Protein AF-A0A1Q4VMJ0-F1 (afdb_monomer_lite)

Secondary structure (DSSP, 8-state):
-GGGS--TTT---S--GGG----HHHHHHH-----SS-HHHHHHHHHHHHS------S----PPPPTT--TTSGGG--HHHHHHHHHHHHHHHHHHHHHHS-GGGS--

Radius of gyration: 15.12 Å; chains: 1; bounding box: 34×29×51 Å

Foldseek 3Di:
DLVCCVDLQPDDDPDWQQQDDDDPVLLVVQDFPPAPPLSRLQSVLSSCLQDPDDDDPDDNDDDDDDPPRDPPDPPPVDVRNSVSSVVSSVSSVVSNVVVVDDPVNVVD

Structure (mmCIF, N/CA/C/O backbone):
data_AF-A0A1Q4VMJ0-F1
#
_entry.id   AF-A0A1Q4VMJ0-F1
#
loop_
_atom_site.group_PDB
_atom_site.id
_atom_site.type_symbol
_atom_site.label_atom_id
_atom_site.label_alt_id
_atom_site.label_comp_id
_atom_site.label_asym_id
_atom_site.label_entity_id
_atom_site.label_seq_id
_atom_site.pdbx_PDB_ins_code
_atom_site.Cartn_x
_atom_site.Cartn_y
_atom_site.Cartn_z
_atom_site.occupancy
_atom_site.B_iso_or_equiv
_atom_site.auth_seq_id
_atom_site.auth_comp_id
_atom_site.auth_asym_id
_atom_site.auth_atom_id
_atom_site.pdbx_PDB_model_num
ATOM 1 N N . MET A 1 1 ? -1.275 -8.267 4.867 1.00 55.88 1 MET A N 1
ATOM 2 C CA . MET A 1 1 ? -0.810 -7.900 3.512 1.00 55.88 1 MET A CA 1
ATOM 3 C C . MET A 1 1 ? 0.530 -7.159 3.522 1.00 55.88 1 MET A C 1
ATOM 5 O O . MET A 1 1 ? 1.418 -7.618 2.826 1.00 55.88 1 MET A O 1
ATOM 9 N N . TRP A 1 2 ? 0.767 -6.132 4.355 1.00 58.75 2 TRP A N 1
ATOM 10 C CA . TRP A 1 2 ? 2.130 -5.569 4.494 1.00 58.75 2 TRP A CA 1
ATOM 11 C C . TR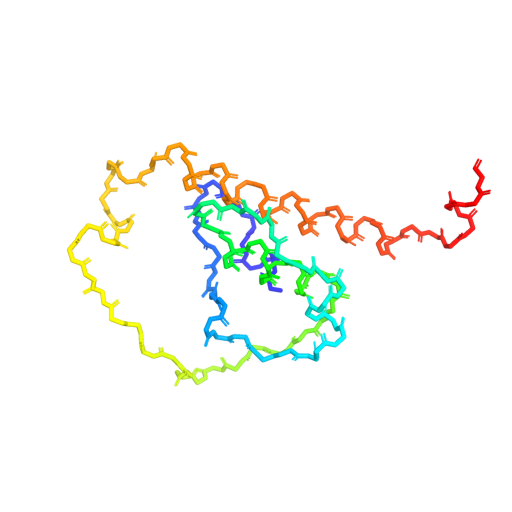P A 1 2 ? 3.167 -6.618 4.948 1.00 58.75 2 TRP A C 1
ATOM 13 O O . TRP A 1 2 ? 4.284 -6.629 4.459 1.00 58.75 2 TRP A O 1
ATOM 23 N N . THR A 1 3 ? 2.765 -7.578 5.791 1.00 64.88 3 THR A N 1
ATOM 24 C CA . THR A 1 3 ? 3.580 -8.745 6.191 1.00 64.88 3 THR A CA 1
ATOM 25 C C . THR A 1 3 ? 3.941 -9.688 5.041 1.00 64.88 3 THR A C 1
ATOM 27 O O . THR A 1 3 ? 4.825 -10.520 5.202 1.00 64.88 3 THR A O 1
ATOM 30 N N . TYR A 1 4 ? 3.259 -9.578 3.898 1.00 64.75 4 TYR A N 1
ATOM 31 C CA . TYR A 1 4 ? 3.593 -10.305 2.670 1.00 64.75 4 TYR A CA 1
ATOM 32 C C . TYR A 1 4 ? 4.633 -9.546 1.825 1.00 64.75 4 TYR A C 1
ATOM 34 O O . TYR A 1 4 ? 5.114 -10.080 0.835 1.00 64.75 4 TYR A O 1
ATOM 42 N N . CYS A 1 5 ? 5.014 -8.332 2.242 1.00 69.12 5 CYS A N 1
ATOM 43 C CA . CYS A 1 5 ? 6.224 -7.625 1.828 1.00 69.12 5 CYS A CA 1
ATOM 44 C C . CYS A 1 5 ? 7.154 -7.494 3.057 1.00 69.12 5 CYS A C 1
ATOM 46 O O . CYS A 1 5 ? 7.215 -6.433 3.687 1.00 69.12 5 CYS A O 1
ATOM 48 N N . PRO A 1 6 ? 7.810 -8.594 3.483 1.00 67.81 6 PRO A N 1
ATOM 49 C CA . PRO A 1 6 ? 8.602 -8.606 4.714 1.00 67.81 6 PRO A CA 1
ATOM 50 C C . PRO A 1 6 ? 9.845 -7.716 4.616 1.00 67.81 6 PRO A C 1
ATOM 52 O O . PRO A 1 6 ? 10.259 -7.147 5.624 1.00 67.81 6 PRO A O 1
ATOM 55 N N . ASP A 1 7 ? 10.396 -7.571 3.410 1.00 81.06 7 ASP A N 1
ATOM 56 C CA . ASP A 1 7 ? 11.557 -6.740 3.125 1.00 81.06 7 ASP A CA 1
ATOM 57 C C . ASP A 1 7 ? 11.247 -5.759 1.973 1.00 81.06 7 ASP A C 1
ATOM 59 O O . ASP A 1 7 ? 11.155 -6.183 0.812 1.00 81.06 7 ASP A O 1
ATOM 63 N N . PRO A 1 8 ? 11.092 -4.451 2.267 1.00 81.81 8 PRO A N 1
ATOM 64 C CA . PRO A 1 8 ? 10.839 -3.430 1.250 1.00 81.81 8 PRO A CA 1
ATOM 65 C C . PRO A 1 8 ? 12.028 -3.211 0.303 1.00 81.81 8 PRO A C 1
ATOM 67 O O . PRO A 1 8 ? 11.846 -2.670 -0.792 1.00 81.81 8 PRO A O 1
ATOM 70 N N . GLN A 1 9 ? 13.236 -3.639 0.688 1.00 81.62 9 GLN A N 1
ATOM 71 C CA . GLN A 1 9 ? 14.434 -3.536 -0.143 1.00 81.62 9 GLN A CA 1
ATOM 72 C C . GLN A 1 9 ? 14.463 -4.641 -1.203 1.00 81.62 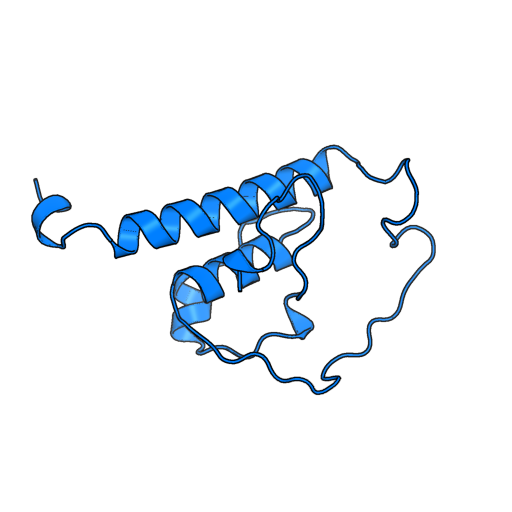9 GLN A C 1
ATOM 74 O O . GLN A 1 9 ? 14.831 -4.384 -2.353 1.00 81.62 9 GLN A O 1
ATOM 79 N N . ALA A 1 10 ? 14.014 -5.847 -0.845 1.00 78.56 10 ALA A N 1
ATOM 80 C CA . ALA A 1 10 ? 14.029 -7.008 -1.729 1.00 78.56 10 ALA A CA 1
ATOM 81 C C . ALA A 1 10 ? 12.996 -6.932 -2.860 1.00 78.56 10 ALA A C 1
ATOM 83 O O . ALA A 1 10 ? 13.298 -7.325 -3.987 1.00 78.56 10 ALA A O 1
ATOM 84 N N . SER A 1 11 ? 11.774 -6.458 -2.587 1.00 75.56 11 SER A N 1
ATOM 85 C CA . SER A 1 11 ? 10.686 -6.530 -3.574 1.00 75.56 11 SER A CA 1
ATOM 86 C C . SER A 1 11 ? 9.629 -5.436 -3.424 1.00 75.56 11 SER A C 1
ATOM 88 O O . SER A 1 11 ? 9.554 -4.737 -2.414 1.00 75.56 11 SER A O 1
ATOM 90 N N . LYS A 1 12 ? 8.814 -5.272 -4.471 1.00 78.50 12 LYS A N 1
ATOM 91 C CA . LYS A 1 12 ? 7.598 -4.452 -4.435 1.00 78.50 12 LYS A CA 1
ATOM 92 C C . LYS A 1 12 ? 6.510 -5.141 -3.611 1.00 78.50 12 LYS A C 1
ATOM 94 O O . LYS A 1 12 ? 6.493 -6.371 -3.553 1.00 78.50 12 LYS A O 1
ATOM 99 N N . PRO A 1 13 ? 5.547 -4.384 -3.055 1.00 79.69 13 PRO A N 1
ATOM 100 C CA . PRO A 1 13 ? 4.326 -4.978 -2.533 1.00 79.69 13 PRO A CA 1
ATOM 101 C C . PRO A 1 13 ? 3.661 -5.886 -3.585 1.00 79.69 13 PRO A C 1
ATOM 103 O O . PRO A 1 13 ? 3.627 -5.528 -4.763 1.00 79.69 13 PRO A O 1
ATOM 106 N N . PRO A 1 14 ? 3.114 -7.045 -3.182 1.00 76.44 14 PRO A N 1
ATOM 107 C CA . PRO A 1 14 ? 2.554 -8.027 -4.116 1.00 76.44 14 PRO A CA 1
ATOM 108 C C . PRO A 1 14 ? 1.229 -7.585 -4.754 1.00 76.44 14 PRO A C 1
ATOM 110 O O . PRO A 1 14 ? 0.722 -8.254 -5.649 1.00 76.44 14 PRO A O 1
ATOM 113 N N . LEU A 1 15 ? 0.650 -6.482 -4.281 1.00 82.69 15 LEU A N 1
ATOM 114 C CA . LEU A 1 15 ? -0.622 -5.935 -4.733 1.00 82.69 15 LEU A CA 1
ATOM 115 C C . LEU A 1 15 ? -0.448 -4.441 -5.016 1.00 82.69 15 LEU A C 1
ATOM 117 O O . LEU A 1 15 ? 0.446 -3.799 -4.465 1.00 82.69 15 LEU A O 1
ATOM 121 N N . GLY A 1 16 ? -1.317 -3.892 -5.862 1.00 82.56 16 GLY A N 1
ATOM 122 C CA . GLY A 1 16 ? -1.408 -2.455 -6.133 1.00 82.56 16 GLY A CA 1
ATOM 123 C C . GLY A 1 16 ? -2.802 -1.910 -5.827 1.00 82.56 16 GLY A C 1
ATOM 124 O O . GLY A 1 16 ? -3.730 -2.674 -5.563 1.00 82.56 16 GLY A O 1
ATOM 125 N N . HIS A 1 17 ? -2.971 -0.589 -5.922 1.00 84.94 17 HIS A N 1
ATOM 126 C CA . HIS A 1 17 ? -4.263 0.088 -5.724 1.00 84.94 17 HIS A CA 1
ATOM 127 C C . HIS A 1 17 ? -5.385 -0.555 -6.559 1.00 84.94 17 HIS A C 1
ATOM 129 O O . HIS A 1 17 ? -6.439 -0.868 -6.019 1.00 84.94 17 HIS A O 1
ATOM 135 N N . CYS A 1 18 ? -5.156 -0.852 -7.841 1.00 88.94 18 CYS A N 1
ATOM 136 C CA . CYS A 1 18 ? -6.184 -1.435 -8.716 1.00 88.94 18 CYS A CA 1
ATOM 137 C C . CYS A 1 18 ? -6.653 -2.849 -8.314 1.00 88.94 18 CYS A C 1
ATOM 139 O O . CYS A 1 18 ? -7.566 -3.379 -8.937 1.00 88.94 18 CYS A O 1
ATOM 141 N N . MET A 1 19 ? -6.025 -3.468 -7.311 1.00 90.19 19 MET A N 1
ATOM 142 C CA . MET A 1 19 ? -6.377 -4.787 -6.776 1.00 90.19 19 MET A CA 1
ATOM 143 C C . MET A 1 19 ? -7.065 -4.693 -5.403 1.00 90.19 19 MET A C 1
ATOM 145 O O . MET A 1 19 ? -7.302 -5.717 -4.768 1.00 90.19 19 MET A O 1
ATOM 149 N N . LEU A 1 20 ? -7.352 -3.480 -4.915 1.00 91.12 20 LEU A N 1
ATOM 150 C CA . LEU A 1 20 ? -7.910 -3.232 -3.589 1.00 91.12 20 LEU A CA 1
ATOM 151 C C . LEU A 1 20 ? -9.373 -2.794 -3.674 1.00 91.12 20 LEU A C 1
ATOM 153 O O . LEU A 1 20 ? -9.693 -1.782 -4.295 1.00 91.12 20 LEU A O 1
ATOM 157 N N . LEU A 1 21 ? -10.233 -3.491 -2.935 1.00 93.19 21 LEU A N 1
ATOM 158 C CA . LEU A 1 21 ? -11.547 -2.993 -2.546 1.00 93.19 21 LEU A CA 1
ATOM 159 C C . LEU A 1 21 ? -11.523 -2.680 -1.047 1.00 93.19 21 LEU A C 1
ATOM 161 O O . LEU A 1 21 ? -11.117 -3.516 -0.242 1.00 93.19 21 LEU A O 1
ATOM 165 N N . THR A 1 22 ? -11.930 -1.470 -0.667 1.00 93.62 22 THR A N 1
ATOM 166 C CA . THR A 1 22 ? -11.927 -1.023 0.733 1.00 93.62 22 THR A CA 1
ATOM 167 C C . THR A 1 22 ? -13.118 -0.118 1.027 1.00 93.62 22 THR A C 1
ATOM 169 O O . THR A 1 22 ? -13.645 0.544 0.134 1.00 93.62 22 THR A O 1
ATOM 172 N N . ASP A 1 23 ? -13.509 -0.055 2.300 1.00 95.00 23 ASP A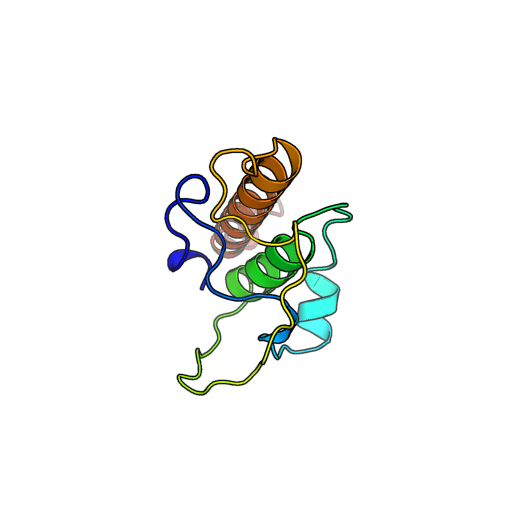 N 1
ATOM 173 C CA . ASP A 1 23 ? -14.482 0.913 2.798 1.00 95.00 23 ASP A CA 1
ATOM 174 C C . ASP A 1 23 ? -14.003 2.357 2.555 1.00 95.00 23 ASP A C 1
ATOM 176 O O . ASP A 1 23 ? -12.825 2.681 2.750 1.00 95.00 23 ASP A O 1
ATOM 180 N N . THR A 1 24 ? -14.921 3.235 2.144 1.00 95.50 24 THR A N 1
ATOM 181 C CA . THR A 1 24 ? -14.617 4.635 1.815 1.00 95.50 24 THR A CA 1
ATOM 182 C C . THR A 1 24 ? -14.091 5.421 3.013 1.00 95.50 24 THR A C 1
ATOM 184 O O . THR A 1 24 ? -13.182 6.233 2.850 1.00 95.50 24 THR A O 1
ATOM 187 N N . ARG A 1 25 ? -14.608 5.185 4.224 1.00 95.44 25 ARG A N 1
ATOM 188 C CA . ARG A 1 25 ? -14.130 5.873 5.433 1.00 95.44 25 ARG A CA 1
ATOM 189 C C . ARG A 1 25 ? -12.712 5.438 5.762 1.00 95.44 25 ARG A C 1
ATOM 191 O O . ARG A 1 25 ? -11.895 6.273 6.140 1.00 95.44 25 ARG A O 1
ATOM 198 N N . LEU A 1 26 ? -12.402 4.154 5.580 1.00 93.38 26 LEU A N 1
ATOM 199 C CA . LEU A 1 26 ? -11.041 3.651 5.752 1.00 93.38 26 LEU A CA 1
ATOM 200 C C . LEU A 1 26 ? -10.085 4.265 4.721 1.00 93.38 26 LEU A C 1
ATOM 202 O O . LEU A 1 26 ? -9.014 4.737 5.098 1.00 93.38 26 LEU A O 1
ATOM 206 N N . ALA A 1 27 ? -10.494 4.326 3.451 1.00 93.50 27 ALA A N 1
ATOM 207 C CA . ALA A 1 27 ? -9.724 4.982 2.394 1.00 93.50 27 ALA A CA 1
ATOM 208 C C . ALA A 1 27 ? -9.430 6.456 2.729 1.00 93.50 27 ALA A C 1
ATOM 210 O O . ALA A 1 27 ? -8.281 6.890 2.664 1.00 93.50 27 ALA A O 1
ATOM 211 N N . GLN A 1 28 ? -10.448 7.208 3.154 1.00 93.44 28 GLN A N 1
ATOM 212 C CA . GLN A 1 28 ? -10.308 8.611 3.551 1.00 93.44 28 GLN A CA 1
ATOM 213 C C . GLN A 1 28 ? -9.400 8.785 4.771 1.00 93.44 28 GLN A C 1
ATOM 215 O O . GLN A 1 28 ? -8.579 9.696 4.797 1.00 93.44 28 GLN A O 1
ATOM 220 N N . ALA A 1 29 ? -9.524 7.911 5.772 1.00 92.12 29 ALA A N 1
ATOM 221 C CA . ALA A 1 29 ? -8.733 7.996 6.993 1.00 92.12 29 ALA A CA 1
ATOM 222 C C . ALA A 1 29 ? -7.246 7.691 6.761 1.00 92.12 29 ALA A C 1
ATOM 224 O O . ALA A 1 29 ? -6.401 8.204 7.495 1.00 92.12 29 ALA A O 1
ATOM 225 N N . VAL A 1 30 ? -6.929 6.824 5.796 1.00 91.62 30 VAL A N 1
ATOM 226 C CA . VAL A 1 30 ? -5.547 6.506 5.405 1.00 91.62 30 VAL A CA 1
ATOM 227 C C . VAL A 1 30 ? -4.953 7.617 4.550 1.00 91.62 30 VAL A C 1
ATOM 229 O O . VAL A 1 30 ? -3.789 7.970 4.744 1.00 91.62 30 VAL A O 1
ATOM 232 N N . GLY A 1 31 ? -5.746 8.143 3.615 1.00 88.88 31 GLY A N 1
ATOM 233 C CA . GLY A 1 31 ? -5.316 9.168 2.679 1.00 88.88 31 GLY A CA 1
ATOM 234 C C . GLY A 1 31 ? -4.201 8.718 1.730 1.00 88.88 31 GLY A C 1
ATOM 235 O O . GLY A 1 31 ? -3.573 7.663 1.871 1.00 88.88 31 GLY A O 1
ATOM 236 N N . HIS A 1 32 ? -3.961 9.565 0.740 1.00 85.50 32 HIS A N 1
ATOM 237 C CA . HIS A 1 32 ? -2.838 9.448 -0.179 1.00 85.50 32 HIS A CA 1
ATOM 238 C C . HIS A 1 32 ? -1.552 10.016 0.452 1.00 85.50 32 HIS A C 1
ATOM 240 O O . HIS A 1 32 ? -1.614 10.888 1.317 1.00 85.50 32 HIS A O 1
ATOM 246 N N . GLY A 1 33 ? -0.392 9.487 0.060 1.00 79.94 33 GLY A N 1
ATOM 247 C CA . GLY A 1 33 ? 0.933 9.871 0.552 1.00 79.94 33 GLY A CA 1
ATOM 248 C C . GLY A 1 33 ? 1.519 11.126 -0.103 1.00 79.94 33 GLY A C 1
ATOM 249 O O . GLY A 1 33 ? 2.479 11.680 0.423 1.00 79.94 33 GLY A O 1
ATOM 250 N N . GLY A 1 34 ? 0.952 11.582 -1.224 1.00 86.19 34 GLY A N 1
ATOM 251 C CA . GLY A 1 34 ? 1.467 12.727 -1.983 1.00 86.19 34 GLY A CA 1
ATOM 252 C C . GLY A 1 34 ? 2.776 12.425 -2.720 1.00 86.19 34 GLY A C 1
ATOM 253 O O . GLY A 1 34 ? 3.562 13.336 -2.973 1.00 86.19 34 GLY A O 1
ATOM 254 N N . LEU A 1 35 ? 3.031 11.154 -3.036 1.00 87.25 35 LEU A N 1
ATOM 255 C CA . LEU A 1 35 ? 4.249 10.696 -3.690 1.00 87.25 35 LEU A CA 1
ATOM 256 C C . LEU A 1 35 ? 4.122 10.799 -5.215 1.00 87.25 35 LEU A C 1
ATOM 258 O O . LEU A 1 35 ? 3.074 10.515 -5.793 1.00 87.25 35 LEU A O 1
ATOM 262 N N . ASN A 1 36 ? 5.216 11.158 -5.887 1.00 84.31 36 ASN A N 1
ATOM 263 C CA . ASN A 1 36 ? 5.288 11.143 -7.352 1.00 84.31 36 ASN A CA 1
ATOM 264 C C . ASN A 1 36 ? 5.316 9.712 -7.926 1.00 84.31 36 ASN A C 1
ATOM 266 O O . ASN A 1 36 ? 4.791 9.479 -9.012 1.00 84.31 36 ASN A O 1
ATOM 270 N N . THR A 1 37 ? 5.896 8.768 -7.181 1.00 85.69 37 THR A N 1
ATOM 271 C CA . THR A 1 37 ? 5.984 7.336 -7.489 1.00 85.69 37 THR A CA 1
ATOM 272 C C . THR A 1 37 ? 5.659 6.532 -6.232 1.00 85.69 37 THR A C 1
ATOM 274 O O . THR A 1 37 ? 5.979 6.951 -5.125 1.00 85.69 37 THR A O 1
ATOM 277 N N . GLY A 1 38 ? 5.029 5.363 -6.387 1.00 87.38 38 GLY A N 1
ATOM 278 C CA . GLY A 1 38 ? 4.707 4.464 -5.269 1.00 87.38 38 GLY A CA 1
ATOM 279 C C . GLY A 1 38 ? 3.588 4.966 -4.350 1.00 87.38 38 GLY A C 1
ATOM 280 O O . GLY A 1 38 ? 3.434 4.495 -3.223 1.00 87.38 38 GLY A O 1
ATOM 281 N N . GLU A 1 39 ? 2.789 5.914 -4.835 1.00 90.94 39 GLU A N 1
ATOM 282 C CA . GLU A 1 39 ? 1.583 6.405 -4.170 1.00 90.94 39 GLU A CA 1
ATOM 283 C C . GLU A 1 39 ? 0.577 5.272 -3.898 1.00 90.94 39 GLU A C 1
ATOM 285 O O . GLU A 1 39 ? -0.039 5.187 -2.834 1.00 90.94 39 GLU A O 1
ATOM 290 N N . ASP A 1 40 ? 0.473 4.338 -4.841 1.00 89.31 40 ASP A N 1
ATOM 291 C CA . ASP A 1 40 ? -0.319 3.122 -4.717 1.00 89.31 40 ASP A CA 1
ATOM 292 C C . ASP A 1 40 ? 0.182 2.207 -3.591 1.00 89.31 40 ASP A C 1
ATOM 294 O O . ASP A 1 40 ? -0.641 1.665 -2.852 1.00 89.31 40 ASP A O 1
ATOM 298 N N . TYR A 1 41 ? 1.499 2.082 -3.399 1.00 89.38 41 TYR A N 1
ATOM 299 C CA . TYR A 1 41 ? 2.077 1.334 -2.279 1.00 89.38 41 TYR A CA 1
ATOM 300 C C . TYR A 1 41 ? 1.681 1.955 -0.933 1.00 89.38 41 TYR A C 1
ATOM 302 O O . TYR A 1 41 ? 1.244 1.238 -0.029 1.00 89.38 41 TYR A O 1
ATOM 310 N N . SER A 1 42 ? 1.799 3.282 -0.803 1.00 91.50 42 SER A N 1
ATOM 311 C CA . SER A 1 42 ? 1.521 4.007 0.446 1.00 91.50 42 SER A CA 1
ATOM 312 C C . SER A 1 42 ? 0.049 3.922 0.840 1.00 91.50 42 SER A C 1
ATOM 314 O O . SER A 1 42 ? -0.283 3.719 2.016 1.00 91.50 42 SER A O 1
ATOM 316 N N . PHE A 1 43 ? 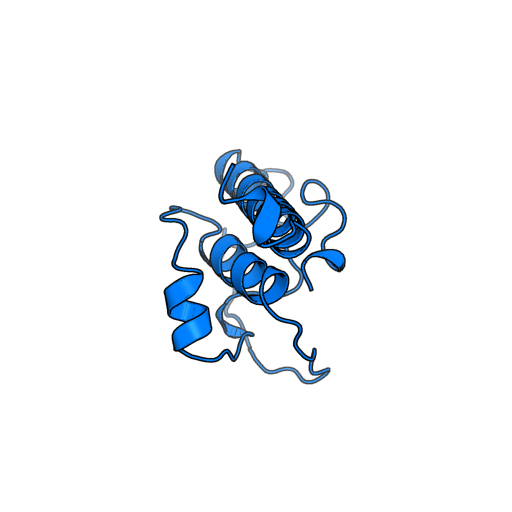-0.850 4.048 -0.137 1.00 92.75 43 PHE A N 1
ATOM 317 C CA . PHE A 1 43 ? -2.283 3.912 0.089 1.00 92.75 43 PHE A CA 1
ATOM 318 C C . PHE A 1 43 ? -2.646 2.482 0.509 1.00 92.75 43 PHE A C 1
ATOM 320 O O . PHE A 1 43 ? -3.234 2.261 1.570 1.00 92.75 43 PHE A O 1
ATOM 327 N N . LEU A 1 44 ? -2.219 1.500 -0.284 1.00 91.31 44 LEU A N 1
ATOM 328 C CA . LEU A 1 44 ? -2.511 0.088 -0.072 1.00 91.31 44 LEU A CA 1
ATOM 329 C C . LEU A 1 44 ? -1.991 -0.428 1.277 1.00 91.31 44 LEU A C 1
ATOM 331 O O . LEU A 1 44 ? -2.729 -1.070 2.030 1.00 91.31 44 LEU A O 1
ATOM 335 N N . ILE A 1 45 ? -0.723 -0.145 1.599 1.00 90.62 45 ILE A N 1
ATOM 336 C CA . ILE A 1 45 ? -0.123 -0.575 2.865 1.00 90.62 45 ILE A CA 1
ATOM 337 C C . ILE A 1 45 ? -0.825 0.099 4.043 1.00 90.62 45 ILE A C 1
ATOM 339 O O . ILE A 1 45 ? -1.100 -0.577 5.034 1.00 90.62 45 ILE A O 1
ATOM 343 N N . GLY A 1 46 ? -1.171 1.386 3.937 1.00 91.69 46 GLY A N 1
ATOM 344 C CA . GLY A 1 46 ? -1.907 2.089 4.987 1.00 91.69 46 GLY A CA 1
ATOM 345 C C . GLY A 1 46 ? -3.264 1.442 5.285 1.00 91.69 46 GLY A C 1
ATOM 346 O O . GLY A 1 46 ? -3.567 1.151 6.445 1.00 91.69 46 GLY A O 1
ATOM 347 N N . VAL A 1 47 ? -4.042 1.123 4.245 1.00 92.25 47 VAL A N 1
ATOM 348 C CA . VAL A 1 47 ? -5.331 0.420 4.387 1.00 92.25 47 VAL A CA 1
ATOM 349 C C . VAL A 1 47 ? -5.141 -0.929 5.080 1.00 92.25 47 VAL A C 1
ATOM 351 O O . VAL A 1 47 ? -5.799 -1.212 6.084 1.00 92.25 47 VAL A O 1
ATOM 354 N N . CYS A 1 48 ? -4.195 -1.742 4.610 1.00 89.94 48 CYS A N 1
ATOM 355 C CA . CYS A 1 48 ? -3.978 -3.086 5.144 1.00 89.94 48 CYS A CA 1
ATOM 356 C C . CYS A 1 48 ? -3.218 -3.152 6.475 1.00 89.94 48 CYS A C 1
ATOM 358 O O . CYS A 1 48 ? -3.145 -4.224 7.082 1.00 89.94 48 CYS A O 1
ATOM 360 N N . ALA A 1 49 ? -2.619 -2.052 6.928 1.00 90.06 49 ALA A N 1
ATOM 361 C CA . ALA A 1 49 ? -2.079 -1.935 8.277 1.00 90.06 49 ALA A CA 1
ATOM 362 C C . ALA A 1 49 ? -3.181 -1.567 9.285 1.00 90.06 49 ALA A C 1
ATOM 364 O O . ALA A 1 49 ? -3.199 -2.080 10.412 1.00 90.06 49 ALA A O 1
ATOM 365 N N . ARG A 1 50 ? -4.147 -0.738 8.866 1.00 89.31 50 ARG A N 1
ATOM 366 C CA . ARG A 1 50 ? -5.274 -0.318 9.707 1.00 89.31 50 ARG A CA 1
ATOM 367 C C . ARG A 1 50 ? -6.361 -1.368 9.860 1.00 89.31 50 ARG A C 1
ATOM 369 O O . ARG A 1 50 ? -6.895 -1.519 10.957 1.00 89.31 50 ARG A O 1
ATOM 376 N N . SER A 1 51 ? -6.655 -2.117 8.803 1.00 88.94 51 SER A N 1
ATOM 377 C CA . SER A 1 51 ? -7.658 -3.178 8.832 1.00 88.94 51 SER A CA 1
ATOM 378 C C . SER A 1 51 ? -7.117 -4.475 8.254 1.00 88.94 51 SER A C 1
ATOM 380 O O . SER A 1 51 ? -6.333 -4.478 7.306 1.00 88.94 51 SER A O 1
ATOM 382 N N . ALA A 1 52 ? -7.566 -5.593 8.824 1.00 85.06 52 ALA A N 1
ATOM 383 C CA . ALA A 1 52 ? -7.419 -6.880 8.163 1.00 85.06 52 ALA A CA 1
ATOM 384 C C . ALA A 1 52 ? -8.342 -6.930 6.936 1.00 85.06 52 ALA A C 1
ATOM 386 O O . ALA A 1 52 ? -9.375 -6.259 6.895 1.00 85.06 52 ALA A O 1
ATOM 387 N N . GLY A 1 53 ? -7.949 -7.728 5.952 1.00 85.56 53 GLY A N 1
ATOM 388 C CA . GLY A 1 53 ? -8.727 -8.016 4.755 1.00 85.56 53 GLY A CA 1
ATOM 389 C C . GLY A 1 53 ? -8.437 -9.434 4.284 1.00 85.56 53 GLY A C 1
ATOM 390 O O . GLY A 1 53 ? -7.573 -10.116 4.844 1.00 85.56 53 GLY A O 1
ATOM 391 N N . GLU A 1 54 ? -9.147 -9.853 3.248 1.00 88.00 54 GLU A N 1
ATOM 392 C CA . GLU A 1 54 ? -8.987 -11.156 2.613 1.00 88.00 54 GLU A CA 1
ATOM 393 C C . GLU A 1 54 ? -8.278 -10.998 1.267 1.00 88.00 54 GLU A C 1
ATOM 395 O O . GLU A 1 54 ? -8.506 -10.027 0.544 1.00 88.00 54 GLU A O 1
ATOM 400 N N . LEU A 1 55 ? -7.384 -11.937 0.951 1.00 86.62 55 LEU A N 1
ATOM 401 C CA . LEU A 1 55 ? -6.748 -12.014 -0.357 1.00 86.62 55 LEU A CA 1
ATOM 402 C C . LEU A 1 55 ? -7.506 -13.029 -1.204 1.00 86.62 55 LEU A C 1
ATOM 404 O O . LEU A 1 55 ? -7.543 -14.207 -0.858 1.00 86.62 55 LEU A O 1
ATOM 408 N N . LEU A 1 56 ? -8.062 -12.572 -2.320 1.00 87.81 56 LEU A N 1
ATOM 409 C CA . LEU A 1 56 ? -8.679 -13.448 -3.307 1.00 87.81 56 LEU A CA 1
ATOM 410 C C . LEU A 1 56 ? -7.589 -14.076 -4.179 1.00 87.81 56 LEU A C 1
ATOM 412 O O . LEU A 1 56 ? -6.635 -13.403 -4.570 1.00 87.81 56 LEU A O 1
ATOM 416 N N . SER A 1 57 ? -7.733 -15.363 -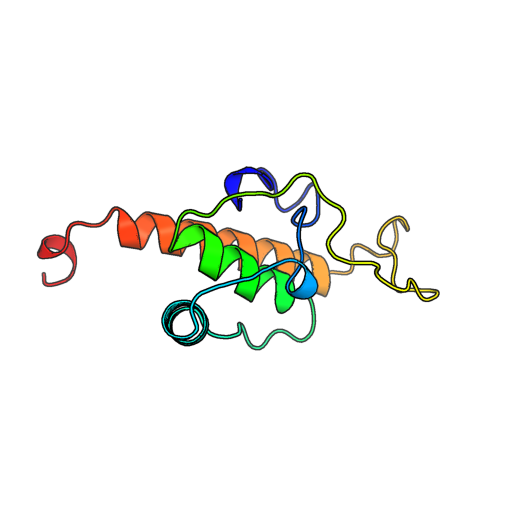4.488 1.00 87.75 57 SER A N 1
ATOM 417 C CA . SER A 1 57 ? -6.824 -16.084 -5.390 1.00 87.75 57 SER A CA 1
ATOM 418 C C . SER A 1 57 ? -7.091 -15.803 -6.871 1.00 87.75 57 SER A C 1
ATOM 420 O O . SER A 1 57 ? -6.323 -16.235 -7.729 1.00 87.75 57 SER A O 1
ATOM 422 N N . ASP A 1 58 ? -8.187 -15.113 -7.177 1.00 90.50 58 ASP A N 1
ATOM 423 C CA . ASP A 1 58 ? -8.619 -14.826 -8.537 1.00 90.50 58 ASP A CA 1
ATOM 424 C C . ASP A 1 58 ? -7.832 -13.676 -9.168 1.00 90.50 58 ASP A C 1
ATOM 426 O O . ASP A 1 58 ? -7.426 -12.709 -8.516 1.00 90.50 58 ASP A O 1
ATOM 430 N N . VAL A 1 59 ? -7.665 -13.745 -10.489 1.00 88.56 59 VAL A N 1
ATOM 431 C CA . VAL A 1 59 ? -7.108 -12.635 -11.263 1.00 88.56 59 VAL A CA 1
ATOM 432 C C . VAL A 1 59 ? -8.173 -11.551 -11.394 1.00 88.56 59 VAL A C 1
ATOM 434 O O . VAL A 1 59 ? -9.072 -11.636 -12.225 1.00 88.56 59 VAL A O 1
ATOM 437 N N . VAL A 1 60 ? -8.056 -10.513 -10.568 1.00 88.31 60 VAL A N 1
ATOM 438 C CA . VAL A 1 60 ? -9.007 -9.387 -10.533 1.00 88.31 60 VAL A CA 1
ATOM 439 C C . VAL A 1 60 ? -8.575 -8.183 -11.373 1.00 88.31 60 VAL A C 1
ATOM 441 O O . VAL A 1 60 ? -9.351 -7.250 -11.558 1.00 88.31 60 VAL A O 1
ATOM 444 N N . TYR A 1 61 ? -7.340 -8.170 -11.886 1.00 88.38 61 TYR A N 1
ATOM 445 C CA . TYR A 1 61 ? -6.800 -7.020 -12.609 1.00 88.38 61 TYR A CA 1
ATOM 446 C C . TYR A 1 61 ? -5.767 -7.414 -13.669 1.00 88.38 61 TYR A C 1
ATOM 448 O O . TYR A 1 61 ? -4.773 -8.078 -13.375 1.00 88.38 61 TYR A O 1
ATOM 456 N N . HIS A 1 62 ? -5.964 -6.927 -14.898 1.00 88.19 62 HIS A N 1
ATOM 457 C CA . HIS A 1 62 ? -4.990 -7.021 -15.984 1.00 88.19 62 HIS A CA 1
ATOM 458 C C . HIS A 1 62 ? -4.308 -5.669 -16.188 1.00 88.19 62 HIS A C 1
ATOM 460 O O . HIS A 1 62 ? -4.908 -4.717 -16.687 1.00 88.19 62 HIS A O 1
ATOM 466 N N . ARG A 1 63 ? -3.024 -5.588 -15.836 1.00 83.00 63 ARG A N 1
ATOM 467 C CA . ARG A 1 63 ? -2.214 -4.393 -16.073 1.00 83.00 63 ARG A CA 1
ATOM 468 C C . ARG A 1 63 ? -1.633 -4.407 -17.485 1.00 83.00 63 ARG A C 1
ATOM 470 O O . ARG A 1 63 ? -0.969 -5.366 -17.873 1.00 83.00 63 ARG A O 1
ATOM 477 N N . ARG A 1 64 ? -1.775 -3.296 -18.214 1.00 85.25 64 ARG A N 1
ATOM 478 C CA . ARG A 1 64 ? -0.964 -3.040 -19.411 1.00 85.25 64 ARG A CA 1
ATOM 479 C C . ARG A 1 64 ? 0.450 -2.637 -19.001 1.00 85.25 64 ARG A C 1
ATOM 481 O O . ARG A 1 64 ? 0.632 -1.766 -18.155 1.00 85.25 64 ARG A O 1
ATOM 488 N N . VAL A 1 65 ? 1.436 -3.270 -19.621 1.00 79.31 65 VAL A N 1
ATOM 489 C CA . VAL A 1 65 ? 2.853 -2.982 -19.412 1.00 79.31 65 VAL A CA 1
ATOM 490 C C . VAL A 1 65 ? 3.367 -2.180 -20.597 1.00 79.31 65 VAL A C 1
ATOM 492 O O . VAL A 1 65 ? 3.233 -2.618 -21.738 1.00 79.31 65 VAL A O 1
ATOM 495 N N . HIS A 1 66 ? 3.944 -1.014 -20.325 1.00 80.12 66 HIS A N 1
ATOM 496 C CA . HIS A 1 66 ? 4.619 -0.199 -21.332 1.00 80.12 66 HIS A CA 1
ATOM 497 C C . HIS A 1 66 ? 6.145 -0.343 -21.218 1.00 80.12 66 HIS A C 1
ATOM 499 O O . HIS A 1 66 ? 6.670 -0.658 -20.147 1.00 80.12 66 HIS A O 1
ATOM 505 N N . SER A 1 67 ? 6.864 -0.100 -22.316 1.00 74.88 67 SER A N 1
ATOM 506 C CA . SER A 1 67 ? 8.331 -0.022 -22.311 1.00 74.88 67 SER A CA 1
ATOM 507 C C . SER A 1 67 ? 8.805 1.005 -21.277 1.00 74.88 67 SER A C 1
ATOM 509 O O . SER A 1 67 ? 8.281 2.119 -21.249 1.00 74.88 67 SER A O 1
ATOM 511 N N . GLY A 1 68 ? 9.763 0.633 -20.425 1.00 67.25 68 GLY A N 1
ATOM 512 C CA . GLY A 1 68 ? 10.262 1.492 -19.343 1.00 67.25 68 GLY A CA 1
ATOM 513 C C . GLY A 1 68 ? 9.378 1.555 -18.087 1.00 67.25 68 GLY A C 1
ATOM 514 O O . GLY A 1 68 ? 9.648 2.357 -17.202 1.00 67.25 68 GLY A O 1
ATOM 515 N N . GLN A 1 69 ? 8.322 0.734 -17.981 1.00 69.19 69 GLN A N 1
ATOM 516 C CA . GLN A 1 69 ? 7.504 0.607 -16.760 1.00 69.19 69 GLN A CA 1
ATOM 517 C C . GLN A 1 69 ? 7.785 -0.665 -15.938 1.00 69.19 69 GLN A C 1
ATOM 519 O O . GLN A 1 69 ? 7.072 -0.928 -14.960 1.00 69.19 69 GLN A O 1
ATOM 524 N N . TRP A 1 70 ? 8.718 -1.519 -16.370 1.00 59.56 70 TRP A N 1
ATOM 525 C CA . TRP A 1 70 ? 9.045 -2.764 -15.672 1.00 59.56 70 TRP A CA 1
ATOM 526 C C . TRP A 1 70 ? 10.374 -2.689 -14.936 1.00 59.56 70 TRP A C 1
ATOM 528 O O . TRP A 1 70 ? 11.391 -2.274 -15.468 1.00 59.56 70 TRP A O 1
ATOM 538 N N . THR A 1 71 ? 10.320 -3.190 -13.707 1.00 55.06 71 THR A N 1
ATOM 539 C CA . THR A 1 71 ? 11.371 -3.223 -12.688 1.00 55.06 71 THR A CA 1
ATOM 540 C C . THR A 1 71 ? 12.278 -4.440 -12.726 1.00 55.06 71 THR A C 1
ATOM 542 O O . THR A 1 71 ? 12.976 -4.715 -11.756 1.00 55.06 71 THR A O 1
ATOM 545 N N . ALA A 1 72 ? 12.244 -5.200 -13.815 1.00 53.31 72 ALA A N 1
ATOM 546 C CA . ALA A 1 72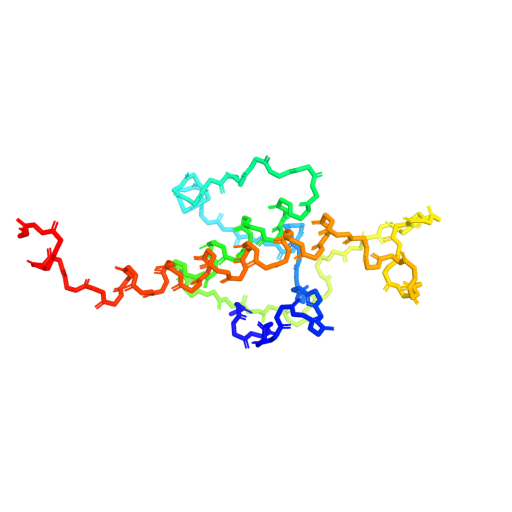 ? 13.176 -6.304 -14.013 1.00 53.31 72 ALA A CA 1
ATOM 547 C C . ALA A 1 72 ? 14.520 -5.834 -14.600 1.00 53.31 72 ALA A C 1
ATOM 549 O O . ALA A 1 72 ? 15.415 -6.651 -14.779 1.00 53.31 72 ALA A O 1
ATOM 550 N N . GLU A 1 73 ? 14.665 -4.542 -14.907 1.00 53.62 73 GLU A N 1
ATOM 551 C CA . GLU A 1 73 ? 15.945 -3.961 -15.300 1.00 53.62 73 GLU A CA 1
ATOM 552 C C . GLU A 1 73 ? 16.742 -3.581 -14.048 1.00 53.62 73 GLU A C 1
ATOM 554 O O . GLU A 1 73 ? 16.244 -2.857 -13.182 1.00 53.62 73 GLU A O 1
ATOM 559 N N . ASP A 1 74 ? 17.994 -4.040 -13.963 1.00 53.97 74 ASP A N 1
ATOM 560 C CA . ASP A 1 74 ? 18.915 -3.741 -12.852 1.00 53.97 74 ASP A CA 1
ATOM 561 C C . ASP A 1 74 ? 19.091 -2.228 -12.615 1.00 53.97 74 ASP A C 1
ATOM 563 O O . ASP A 1 74 ? 19.409 -1.783 -11.512 1.00 53.97 74 ASP A O 1
ATOM 567 N N . THR A 1 75 ? 18.838 -1.430 -13.650 1.00 52.19 75 THR A N 1
ATOM 568 C CA . THR A 1 75 ? 18.940 0.031 -13.695 1.00 52.19 75 THR A CA 1
ATOM 569 C C . THR A 1 75 ? 17.698 0.764 -13.180 1.00 52.19 75 THR A C 1
ATOM 571 O O . THR A 1 75 ? 17.779 1.966 -12.944 1.00 52.19 75 THR A O 1
ATOM 574 N N . TYR A 1 76 ? 16.565 0.078 -12.971 1.00 52.16 76 TYR A N 1
ATOM 575 C CA . TYR A 1 76 ? 15.301 0.696 -12.531 1.00 52.16 76 TYR A CA 1
ATOM 576 C C . TYR A 1 76 ? 15.127 0.713 -11.006 1.00 52.16 76 TYR A C 1
ATOM 578 O O . TYR A 1 76 ? 14.092 1.130 -10.495 1.00 52.16 76 TYR A O 1
ATOM 586 N N . ARG A 1 77 ? 16.139 0.318 -10.222 1.00 60.78 77 ARG A N 1
ATOM 587 C CA . ARG A 1 77 ? 16.198 0.700 -8.799 1.00 60.78 77 ARG A CA 1
ATOM 588 C C . ARG A 1 77 ? 16.528 2.189 -8.677 1.00 60.78 77 ARG A C 1
ATOM 590 O O . ARG A 1 77 ? 17.517 2.552 -8.044 1.00 60.78 77 ARG A O 1
ATOM 597 N N . ASP A 1 78 ? 15.738 3.045 -9.321 1.00 73.62 78 ASP A N 1
ATOM 598 C CA . ASP A 1 78 ? 15.879 4.472 -9.119 1.00 73.62 78 ASP A CA 1
ATOM 599 C C . ASP A 1 78 ? 15.562 4.794 -7.653 1.00 73.62 78 ASP A C 1
ATOM 601 O O . ASP A 1 78 ? 14.786 4.109 -6.970 1.00 73.62 78 ASP A O 1
ATOM 605 N N . GLN A 1 79 ? 16.264 5.797 -7.133 1.00 82.81 79 GLN A N 1
ATOM 606 C CA . GLN A 1 79 ? 16.195 6.143 -5.718 1.00 82.81 79 GLN A CA 1
ATOM 607 C C . GLN A 1 79 ? 14.756 6.482 -5.298 1.00 82.81 79 GLN A C 1
ATOM 609 O O . GLN A 1 79 ? 14.360 6.193 -4.175 1.00 82.81 79 GLN A O 1
ATOM 614 N N . VAL A 1 80 ? 13.953 7.023 -6.218 1.00 84.88 80 VAL A N 1
ATOM 615 C CA . VAL A 1 80 ? 12.581 7.463 -5.955 1.00 84.88 80 VAL A CA 1
ATOM 616 C C . VAL A 1 80 ? 11.669 6.271 -5.669 1.00 84.88 80 VAL A C 1
ATOM 618 O O . VAL A 1 80 ? 10.926 6.289 -4.688 1.00 84.88 80 VAL A O 1
ATOM 621 N N . GLU A 1 81 ? 11.716 5.212 -6.478 1.00 83.56 81 GLU A N 1
ATOM 622 C CA . GLU A 1 81 ? 10.909 4.018 -6.230 1.00 83.56 81 GLU A CA 1
ATOM 623 C C . GLU A 1 81 ? 11.360 3.289 -4.957 1.00 83.56 81 GLU A C 1
ATOM 625 O O . GLU A 1 81 ? 10.531 2.774 -4.199 1.00 83.56 81 GLU A O 1
ATOM 630 N N . PHE A 1 82 ? 12.671 3.242 -4.703 1.00 85.56 82 PHE A N 1
ATOM 631 C CA . PHE A 1 82 ? 13.204 2.693 -3.458 1.00 85.56 82 PHE A CA 1
ATOM 632 C C . PHE A 1 82 ? 12.676 3.459 -2.239 1.00 85.56 82 PHE A C 1
ATOM 634 O O . PHE A 1 82 ? 12.107 2.848 -1.330 1.00 85.56 82 PHE A O 1
ATOM 641 N N . ASP A 1 83 ? 12.785 4.786 -2.251 1.00 88.69 83 ASP A N 1
ATOM 642 C CA . ASP A 1 83 ? 12.316 5.646 -1.166 1.00 88.69 83 ASP A CA 1
ATOM 643 C C . ASP A 1 83 ? 10.804 5.513 -0.970 1.00 88.69 83 ASP A C 1
ATOM 645 O O . ASP A 1 83 ? 10.334 5.425 0.164 1.00 88.69 83 ASP A O 1
ATOM 649 N N . ALA A 1 84 ? 10.032 5.396 -2.053 1.00 89.00 84 ALA A N 1
ATOM 650 C CA . ALA A 1 84 ? 8.590 5.187 -1.978 1.00 89.00 84 ALA A CA 1
ATOM 651 C C . ALA A 1 84 ? 8.219 3.838 -1.339 1.00 89.00 84 ALA A C 1
ATOM 653 O O . ALA A 1 84 ? 7.297 3.770 -0.516 1.00 89.00 84 ALA A O 1
ATOM 654 N N . ARG A 1 85 ? 8.943 2.757 -1.663 1.00 88.06 85 ARG A N 1
ATOM 655 C CA . ARG A 1 85 ? 8.760 1.443 -1.020 1.00 88.06 85 ARG A CA 1
ATOM 656 C C . ARG A 1 85 ? 9.102 1.497 0.464 1.00 88.06 85 ARG A C 1
ATOM 658 O O . ARG A 1 85 ? 8.313 1.026 1.286 1.00 88.06 85 ARG A O 1
ATOM 665 N N . MET A 1 86 ? 10.235 2.110 0.804 1.00 89.88 86 MET A N 1
ATOM 666 C CA . MET A 1 86 ? 10.673 2.293 2.188 1.00 89.88 86 MET A CA 1
ATOM 667 C C . MET A 1 86 ? 9.669 3.119 2.990 1.00 89.88 86 MET A C 1
ATOM 669 O O . MET A 1 86 ? 9.231 2.687 4.056 1.00 89.88 86 MET A O 1
ATOM 673 N N . HIS A 1 87 ? 9.245 4.264 2.456 1.00 91.25 87 HIS A N 1
ATOM 674 C CA . HIS A 1 87 ? 8.230 5.121 3.059 1.00 91.25 87 HIS A CA 1
ATOM 675 C C . HIS A 1 87 ? 6.936 4.348 3.329 1.00 91.25 87 HIS A C 1
ATOM 677 O O . HIS A 1 87 ? 6.411 4.372 4.441 1.00 91.25 87 HIS A O 1
ATOM 683 N N . SER A 1 88 ? 6.440 3.617 2.330 1.00 90.06 88 SER A N 1
ATOM 684 C CA . SER A 1 88 ? 5.186 2.870 2.443 1.00 90.06 88 SER A CA 1
ATOM 685 C C . SER A 1 88 ? 5.275 1.765 3.498 1.00 90.06 88 SER A C 1
ATOM 687 O O . SER A 1 88 ? 4.346 1.581 4.284 1.00 90.06 88 SER A O 1
ATOM 689 N N . TRP A 1 89 ? 6.407 1.061 3.575 1.00 89.94 89 TRP A N 1
ATOM 690 C CA . TRP A 1 89 ? 6.647 0.049 4.605 1.00 89.94 89 TRP A CA 1
ATOM 691 C C . TRP A 1 89 ? 6.724 0.655 6.012 1.00 89.94 89 TRP A C 1
ATOM 693 O O . TRP A 1 89 ? 6.073 0.151 6.931 1.00 89.94 89 TRP A O 1
ATOM 703 N N . LEU A 1 90 ? 7.446 1.770 6.177 1.00 91.31 90 LEU A N 1
ATOM 704 C CA . LEU A 1 90 ? 7.533 2.504 7.445 1.00 91.31 90 LEU A CA 1
ATOM 705 C C . LEU A 1 90 ? 6.162 3.022 7.895 1.00 91.31 90 LEU A C 1
ATOM 707 O O . LEU A 1 90 ? 5.815 2.890 9.067 1.00 91.31 90 LEU A O 1
ATOM 711 N N . LYS A 1 91 ? 5.341 3.526 6.966 1.00 90.19 91 LYS A N 1
ATOM 712 C CA . LYS A 1 91 ? 3.945 3.898 7.235 1.00 90.19 91 LYS A CA 1
ATOM 713 C C . LYS A 1 91 ? 3.155 2.709 7.787 1.00 90.19 91 LYS A C 1
ATOM 715 O O . LYS A 1 91 ? 2.504 2.834 8.818 1.00 90.19 91 LYS A O 1
ATOM 720 N N . GLY A 1 92 ? 3.241 1.538 7.151 1.00 89.69 92 GLY A N 1
ATOM 721 C CA . GLY A 1 92 ? 2.554 0.328 7.621 1.00 89.69 92 GLY A CA 1
ATOM 722 C C . GLY A 1 92 ? 2.995 -0.132 9.014 1.00 89.69 92 GLY A C 1
ATOM 723 O O . GLY A 1 92 ? 2.163 -0.551 9.824 1.00 89.69 92 GLY A O 1
ATOM 724 N N . ARG A 1 93 ? 4.294 -0.024 9.313 1.00 89.88 93 ARG A N 1
ATOM 725 C CA . ARG A 1 93 ? 4.859 -0.266 10.649 1.00 89.88 93 ARG A CA 1
ATOM 726 C C . ARG A 1 93 ? 4.279 0.693 11.689 1.00 89.88 93 ARG A C 1
ATOM 728 O O . ARG A 1 93 ? 3.738 0.221 12.687 1.00 89.88 93 ARG A O 1
ATOM 735 N N . ALA A 1 94 ? 4.324 1.996 11.413 1.00 90.31 94 ALA A N 1
ATOM 736 C CA . ALA A 1 94 ? 3.817 3.036 12.304 1.00 90.31 94 ALA A CA 1
ATOM 737 C C . ALA A 1 94 ? 2.315 2.868 12.588 1.00 90.31 94 ALA A C 1
ATOM 739 O O . ALA A 1 94 ? 1.890 2.918 13.735 1.00 90.31 94 ALA A O 1
ATOM 740 N N . GLU A 1 95 ? 1.508 2.570 11.567 1.00 88.69 95 GLU A N 1
ATOM 741 C CA . GLU A 1 95 ? 0.073 2.293 11.725 1.00 88.69 95 GLU A CA 1
ATOM 742 C C . GLU A 1 95 ? -0.202 1.112 12.665 1.00 88.69 95 GLU A C 1
ATOM 744 O O . GLU A 1 95 ? -1.143 1.125 13.461 1.00 88.69 95 GLU A O 1
ATOM 749 N N . ARG A 1 96 ? 0.632 0.070 12.603 1.00 84.75 96 ARG A N 1
ATOM 750 C CA . ARG A 1 96 ? 0.496 -1.089 13.486 1.00 84.75 96 ARG A CA 1
ATOM 751 C C . ARG A 1 96 ? 0.893 -0.761 14.922 1.00 84.75 96 ARG A C 1
ATOM 753 O O . ARG A 1 96 ? 0.212 -1.205 15.844 1.00 84.75 96 ARG A O 1
ATOM 760 N N . GLU A 1 97 ? 1.970 -0.005 15.095 1.00 88.50 97 GLU A N 1
ATOM 761 C CA . GLU A 1 97 ? 2.444 0.462 16.400 1.00 88.50 97 GLU A CA 1
ATOM 762 C C . GLU A 1 97 ? 1.373 1.346 17.062 1.00 88.50 97 GLU A C 1
ATOM 764 O O . GLU A 1 97 ? 0.892 1.000 18.143 1.00 88.50 97 GLU A O 1
ATOM 769 N N . LEU A 1 98 ? 0.839 2.338 16.341 1.00 86.44 98 LEU A N 1
ATOM 770 C CA . LEU A 1 98 ? -0.275 3.187 16.787 1.00 86.44 98 LEU A CA 1
ATOM 771 C C . LEU A 1 98 ? -1.538 2.395 17.147 1.00 86.44 98 LEU A C 1
ATOM 773 O O . LEU A 1 98 ? -2.289 2.781 18.040 1.00 86.44 98 LEU A O 1
ATOM 777 N N . ARG A 1 99 ? -1.824 1.279 16.469 1.00 81.94 99 ARG A N 1
ATOM 778 C CA . ARG A 1 99 ? -2.952 0.402 16.836 1.00 81.94 99 ARG A CA 1
ATOM 779 C C . ARG A 1 99 ? -2.694 -0.423 18.091 1.00 81.94 99 ARG A C 1
ATOM 781 O O . ARG A 1 99 ? -3.656 -0.789 18.762 1.00 81.94 99 ARG A O 1
ATOM 788 N N . SER A 1 100 ? -1.436 -0.744 18.379 1.00 83.31 100 SER A N 1
ATOM 789 C CA . SER A 1 100 ? -1.046 -1.484 19.583 1.00 83.31 100 SER A CA 1
ATOM 790 C C . SER A 1 100 ? -0.965 -0.601 20.830 1.00 83.31 100 SER A C 1
ATOM 792 O O . SER A 1 100 ? -1.079 -1.107 21.944 1.00 83.31 100 SER A O 1
ATOM 794 N N . GLU A 1 101 ? -0.819 0.714 20.653 1.00 83.06 101 GLU A N 1
ATOM 795 C CA . GLU A 1 101 ? -0.830 1.676 21.750 1.00 83.06 101 GLU A CA 1
ATOM 796 C C . GLU A 1 101 ? -2.194 1.730 22.440 1.00 83.06 101 GLU A C 1
ATOM 798 O O . GLU A 1 101 ? -3.231 1.986 21.811 1.00 83.06 101 GLU A O 1
ATOM 803 N N . SER A 1 102 ? -2.172 1.560 23.765 1.00 72.19 102 SER A N 1
ATOM 804 C CA . SER A 1 102 ? -3.337 1.763 24.622 1.00 72.19 102 SER A CA 1
ATOM 805 C C . SER A 1 102 ? -3.925 3.162 24.395 1.00 72.19 102 SER A C 1
ATOM 807 O O . SER A 1 102 ? -3.169 4.137 24.345 1.00 72.19 102 SER A O 1
ATOM 809 N N . PRO A 1 103 ? -5.260 3.312 24.322 1.00 68.56 103 PRO A N 1
ATOM 810 C CA . PRO A 1 103 ? -5.904 4.625 24.276 1.00 68.56 103 PRO A CA 1
ATOM 811 C C . PRO A 1 103 ? -5.470 5.543 25.431 1.00 68.56 103 PRO A C 1
ATOM 813 O O . PRO A 1 103 ? -5.411 6.756 25.266 1.00 68.56 103 PRO A O 1
ATOM 816 N N . TRP A 1 104 ? -5.107 4.955 26.576 1.00 64.31 104 TRP A N 1
ATOM 817 C CA . TRP A 1 104 ? -4.653 5.663 27.774 1.00 64.31 104 TRP A CA 1
ATOM 818 C C . TRP A 1 104 ? -3.210 6.177 27.686 1.00 64.31 104 TRP A C 1
ATOM 820 O O . TRP A 1 104 ? -2.845 7.072 28.437 1.00 64.31 104 TRP A O 1
ATOM 830 N N . SER A 1 105 ? -2.397 5.650 26.767 1.00 61.44 105 SER A N 1
ATOM 831 C CA . SER A 1 105 ? -1.015 6.099 26.545 1.00 61.44 105 SER A CA 1
ATOM 832 C C . SER A 1 105 ? -0.918 7.319 25.625 1.00 61.44 105 SER A C 1
ATOM 834 O O . SER A 1 105 ? 0.126 7.950 25.584 1.00 61.44 105 SER A O 1
ATOM 836 N N . ARG A 1 106 ? -1.989 7.664 24.896 1.00 56.88 106 ARG A N 1
ATOM 837 C CA . ARG A 1 106 ? -2.009 8.789 23.938 1.00 56.88 106 ARG A CA 1
ATOM 838 C C . ARG A 1 106 ? -2.451 10.120 24.552 1.00 56.88 106 ARG A C 1
ATOM 840 O O . ARG A 1 106 ? -2.411 11.139 23.873 1.00 56.88 106 ARG A O 1
ATOM 847 N N . ALA A 1 107 ? -2.943 10.087 25.790 1.00 57.31 107 ALA A N 1
ATOM 848 C CA . ALA A 1 107 ? -3.519 11.234 26.493 1.00 57.31 107 ALA A CA 1
ATOM 849 C C . ALA A 1 107 ? -2.628 11.774 27.631 1.00 57.31 107 ALA A C 1
ATOM 851 O O . ALA A 1 107 ? -3.032 12.724 28.300 1.00 57.31 107 ALA A O 1
ATOM 852 N N . ALA A 1 108 ? -1.464 11.158 27.860 1.00 49.66 108 ALA A N 1
ATOM 853 C CA . ALA A 1 108 ? -0.445 11.580 28.823 1.00 49.66 108 ALA A CA 1
ATOM 854 C C . ALA A 1 108 ? 0.739 12.210 28.082 1.00 49.66 108 ALA A C 1
ATOM 856 O O . ALA A 1 108 ? 1.312 13.177 28.629 1.00 49.66 108 ALA A O 1
#

pLDDT: mean 81.43, std 12.15, range [49.66, 95.5]

Sequence (108 aa):
MWTYCPDPQASKPPLGHCMLLTDTRLAQAVGHGGLNTGEDYSFLIGVCARSAGELLSDVVYHRRVHSGQWTAEDTYRDQVEFDARMHSWLKGRAERELRSESPWSRAA